Protein AF-A0A6S7IB94-F1 (afdb_monomer_lite)

Sequence (105 aa):
PEVYFSANYSNNPVNLLRLCDACNSPQPRYKLIHGHEKAYSQFKYVAYQQCLPGCVVKSKKTCNVTITLTSNEEKIVNLENDTSCKAYDGGNAETQQIQKTRKSR

pLDDT: mean 74.12, std 21.22, range [36.41, 96.19]

Structure (mmCIF, N/CA/C/O backbone):
data_AF-A0A6S7IB94-F1
#
_entry.id   AF-A0A6S7IB94-F1
#
loop_
_atom_site.group_PDB
_atom_site.id
_atom_site.type_symbol
_atom_site.label_atom_id
_atom_site.label_alt_id
_atom_site.label_comp_id
_atom_site.label_asym_id
_atom_site.label_entity_id
_atom_site.label_seq_id
_atom_site.pdbx_PDB_ins_code
_atom_site.Cartn_x
_atom_site.Cartn_y
_atom_site.Cartn_z
_atom_site.occupancy
_atom_site.B_iso_or_equiv
_atom_site.auth_seq_id
_atom_site.auth_comp_id
_atom_site.auth_asym_id
_atom_site.auth_atom_id
_atom_site.pdbx_PDB_model_num
ATOM 1 N N . PRO A 1 1 ? 17.997 -8.626 -4.862 1.00 48.31 1 PRO A N 1
ATOM 2 C CA . PRO A 1 1 ? 16.658 -8.201 -5.351 1.00 48.31 1 PRO A CA 1
ATOM 3 C C . PRO A 1 1 ? 16.516 -8.326 -6.875 1.00 48.31 1 PRO A C 1
ATOM 5 O O . PRO A 1 1 ? 15.579 -8.966 -7.333 1.00 48.31 1 PRO A O 1
ATOM 8 N N . GLU A 1 2 ? 17.474 -7.796 -7.644 1.00 39.84 2 GLU A N 1
ATOM 9 C CA . GLU A 1 2 ? 17.475 -7.859 -9.119 1.00 39.84 2 GLU A CA 1
ATOM 10 C C . GLU A 1 2 ? 17.638 -9.281 -9.673 1.00 39.84 2 GLU A C 1
ATOM 12 O O . GLU A 1 2 ? 16.920 -9.666 -10.586 1.00 39.84 2 GLU A O 1
ATOM 17 N N . VAL A 1 3 ? 18.499 -10.108 -9.067 1.00 49.72 3 VAL A N 1
ATOM 18 C CA . VAL A 1 3 ? 18.753 -11.489 -9.534 1.00 49.72 3 VAL A CA 1
ATOM 19 C C . VAL A 1 3 ? 17.490 -12.360 -9.492 1.00 49.72 3 VAL A C 1
ATOM 21 O O . VAL A 1 3 ? 17.204 -13.097 -10.432 1.00 49.72 3 VAL A O 1
ATOM 24 N N . TYR A 1 4 ? 16.696 -12.239 -8.423 1.00 47.69 4 TYR A N 1
ATOM 25 C CA . TYR A 1 4 ? 15.436 -12.977 -8.289 1.00 47.69 4 TYR A CA 1
ATOM 26 C C . TYR A 1 4 ? 14.385 -12.508 -9.305 1.00 47.69 4 TYR A C 1
ATOM 28 O O . TYR A 1 4 ? 13.585 -13.305 -9.794 1.00 47.69 4 TYR A O 1
ATOM 36 N N . PHE A 1 5 ? 14.401 -11.215 -9.634 1.00 48.62 5 PHE A N 1
ATOM 37 C CA . PHE A 1 5 ? 13.492 -10.609 -10.596 1.00 48.62 5 PHE A CA 1
ATOM 38 C C . PHE A 1 5 ? 13.796 -11.080 -12.024 1.00 48.62 5 PHE A C 1
ATOM 40 O O . PHE A 1 5 ? 12.893 -11.576 -12.696 1.00 48.62 5 PHE A O 1
ATOM 47 N N . SER A 1 6 ? 15.061 -11.029 -12.456 1.00 55.66 6 SER A N 1
ATOM 48 C CA . SER A 1 6 ? 15.468 -11.475 -13.797 1.00 55.66 6 SER A CA 1
ATOM 49 C C . SER A 1 6 ? 15.167 -12.955 -14.038 1.00 55.66 6 SER A C 1
ATOM 51 O O . SER A 1 6 ? 14.736 -13.323 -15.127 1.00 55.66 6 SER A O 1
ATOM 53 N N . ALA A 1 7 ? 15.333 -13.799 -13.015 1.00 59.97 7 ALA A N 1
ATOM 54 C CA . ALA A 1 7 ? 15.101 -15.238 -13.124 1.00 59.97 7 ALA A CA 1
ATOM 55 C C . ALA A 1 7 ? 13.618 -15.623 -13.285 1.00 59.97 7 ALA A C 1
ATOM 57 O O . ALA A 1 7 ? 13.318 -16.671 -13.850 1.00 59.97 7 ALA A O 1
ATOM 58 N N . ASN A 1 8 ? 12.690 -14.797 -12.790 1.00 55.28 8 ASN A N 1
ATOM 59 C CA . ASN A 1 8 ? 11.262 -15.133 -12.738 1.00 55.28 8 ASN A CA 1
ATOM 60 C C . ASN A 1 8 ? 10.381 -14.254 -13.639 1.00 55.28 8 ASN A C 1
ATOM 62 O O . ASN A 1 8 ? 9.180 -14.503 -13.748 1.00 55.28 8 ASN A O 1
ATOM 66 N N . TYR A 1 9 ? 10.959 -13.248 -14.301 1.00 54.47 9 TYR A N 1
ATOM 67 C CA . TYR A 1 9 ? 10.241 -12.303 -15.158 1.00 54.47 9 TYR A CA 1
ATOM 6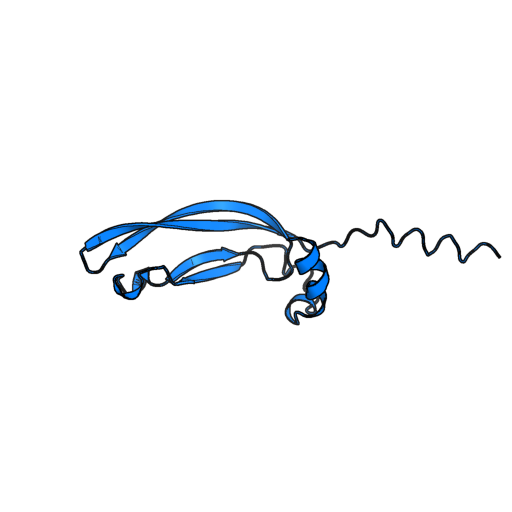8 C C . TYR A 1 9 ? 9.451 -12.992 -16.282 1.00 54.47 9 TYR A C 1
ATOM 70 O O . TYR A 1 9 ? 8.288 -12.661 -16.506 1.00 54.47 9 TYR A O 1
ATOM 78 N N . SER A 1 10 ? 10.054 -13.976 -16.952 1.00 53.91 10 SER A N 1
ATOM 79 C CA . SER A 1 10 ? 9.477 -14.696 -18.097 1.00 53.91 10 SER A CA 1
ATOM 80 C C . SER A 1 10 ? 8.385 -15.706 -17.733 1.00 53.91 10 SER A C 1
ATOM 82 O O . SER A 1 10 ? 7.628 -16.118 -18.608 1.00 53.91 10 SER A O 1
ATOM 84 N N . ASN A 1 11 ? 8.284 -16.099 -16.461 1.0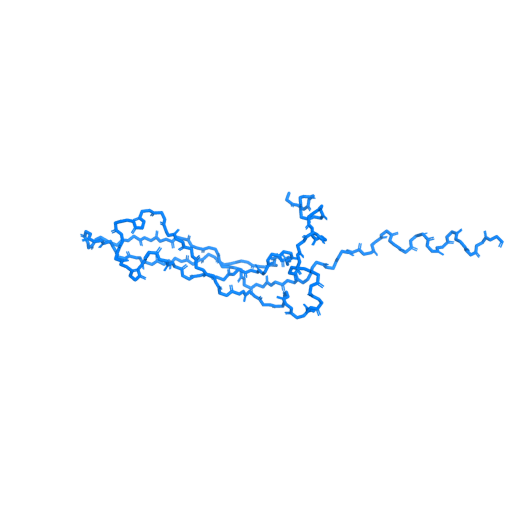0 56.91 11 ASN A N 1
ATOM 85 C CA . ASN A 1 11 ? 7.384 -17.165 -16.010 1.00 56.91 11 ASN A CA 1
ATOM 86 C C . ASN A 1 11 ? 6.037 -16.647 -15.490 1.00 56.91 11 ASN A C 1
ATOM 88 O O . ASN A 1 11 ? 5.157 -17.443 -15.166 1.00 56.91 11 ASN A O 1
ATOM 92 N N . ASN A 1 12 ? 5.854 -15.327 -15.389 1.00 53.06 12 ASN A N 1
ATOM 93 C CA . ASN A 1 12 ? 4.583 -14.756 -14.966 1.00 53.06 12 ASN A CA 1
ATOM 94 C C . ASN A 1 12 ? 3.688 -14.516 -16.198 1.00 53.06 12 ASN A C 1
ATOM 96 O O . ASN A 1 12 ? 4.026 -13.670 -17.028 1.00 53.06 12 ASN A O 1
ATOM 100 N N . PRO A 1 13 ? 2.535 -15.195 -16.327 1.00 53.19 13 PRO A N 1
ATOM 101 C CA . PRO A 1 13 ? 1.646 -15.040 -17.479 1.00 53.19 13 PRO A CA 1
ATOM 102 C C . PRO A 1 13 ? 1.117 -13.609 -17.657 1.00 53.19 13 PRO A C 1
ATOM 104 O O . PRO A 1 13 ? 0.777 -13.225 -18.772 1.00 53.19 13 PRO A O 1
ATOM 107 N N . VAL A 1 14 ? 1.120 -12.784 -16.604 1.00 52.84 14 VAL A N 1
ATOM 108 C CA . VAL A 1 14 ? 0.776 -11.354 -16.691 1.00 52.84 14 VAL A CA 1
ATOM 109 C C . VAL A 1 14 ? 1.881 -10.541 -17.384 1.00 52.84 14 VAL A C 1
ATOM 111 O O . VAL A 1 14 ? 1.571 -9.582 -18.081 1.00 52.84 14 VAL A O 1
ATOM 114 N N . ASN A 1 15 ? 3.148 -10.964 -17.285 1.00 47.28 15 ASN A N 1
ATOM 115 C CA . ASN A 1 15 ? 4.286 -10.346 -17.988 1.00 47.28 15 ASN A CA 1
ATOM 116 C C . ASN A 1 15 ? 4.375 -10.770 -19.463 1.00 47.28 15 ASN A C 1
ATOM 118 O O . ASN A 1 15 ? 5.061 -10.124 -20.252 1.00 47.28 15 ASN A O 1
ATOM 122 N N . LEU A 1 16 ? 3.705 -11.867 -19.837 1.00 46.25 16 LEU A N 1
ATOM 123 C CA . LEU A 1 16 ? 3.612 -12.355 -21.219 1.00 46.25 16 LEU A CA 1
ATOM 124 C C . LEU A 1 16 ? 2.502 -11.653 -22.014 1.00 46.25 16 LEU A C 1
ATOM 126 O O . LEU A 1 16 ? 2.510 -11.681 -23.248 1.00 46.25 16 LEU A O 1
ATOM 130 N N . LEU A 1 17 ? 1.562 -10.995 -21.331 1.00 48.16 17 LEU A N 1
ATOM 131 C CA . LEU A 1 17 ? 0.600 -10.114 -21.975 1.00 48.16 17 LEU A CA 1
ATOM 132 C C . LEU A 1 17 ? 1.342 -8.839 -22.378 1.00 48.16 17 LEU A C 1
ATOM 134 O O . LEU A 1 17 ? 1.624 -7.979 -21.549 1.00 48.16 17 LEU A O 1
ATOM 138 N N . ARG A 1 18 ? 1.678 -8.743 -23.670 1.00 43.19 18 ARG A N 1
ATOM 139 C CA . ARG A 1 18 ? 2.229 -7.562 -24.354 1.00 43.19 18 ARG A CA 1
ATOM 140 C C . ARG A 1 18 ? 1.275 -6.362 -24.284 1.00 43.19 18 ARG A C 1
ATOM 142 O O . ARG A 1 18 ? 0.771 -5.889 -25.294 1.00 43.19 18 ARG A O 1
ATOM 149 N N . LEU A 1 19 ? 1.032 -5.852 -23.093 1.00 51.78 19 LEU A N 1
ATOM 150 C CA . LEU A 1 19 ? 0.562 -4.501 -22.883 1.00 51.78 19 LEU A CA 1
ATOM 151 C C . LEU A 1 19 ? 1.805 -3.738 -22.455 1.00 51.78 19 LEU A C 1
ATOM 153 O O . LEU A 1 19 ? 2.126 -3.674 -21.274 1.00 51.78 19 LEU A O 1
ATOM 157 N N . CYS A 1 20 ? 2.538 -3.183 -23.422 1.00 52.03 20 CYS A N 1
ATOM 158 C CA . CYS A 1 20 ? 3.626 -2.243 -23.137 1.00 52.03 20 CYS A CA 1
ATOM 159 C C . CYS A 1 20 ? 3.154 -1.092 -22.218 1.00 52.03 20 CYS A C 1
ATOM 161 O O . CYS A 1 20 ? 3.962 -0.515 -21.499 1.00 52.03 20 CYS A O 1
ATOM 163 N N . ASP A 1 21 ? 1.840 -0.844 -22.162 1.00 55.62 21 ASP A N 1
ATOM 164 C CA . ASP A 1 21 ? 1.198 0.112 -21.261 1.00 55.62 21 ASP A CA 1
ATOM 165 C C . ASP A 1 21 ? 0.921 -0.395 -19.838 1.00 55.62 21 ASP A C 1
ATOM 167 O O . ASP A 1 21 ? 0.673 0.410 -18.941 1.00 55.62 21 ASP A O 1
ATOM 171 N N . ALA A 1 22 ? 0.990 -1.705 -19.580 1.00 66.25 22 ALA A N 1
ATOM 172 C CA . ALA A 1 22 ? 0.624 -2.278 -18.282 1.00 66.25 22 ALA A CA 1
ATOM 173 C C . ALA A 1 22 ? 1.557 -1.824 -17.147 1.00 66.25 22 ALA A C 1
ATOM 175 O O . ALA A 1 22 ? 1.134 -1.728 -15.996 1.00 66.25 22 ALA A O 1
ATOM 176 N N . CYS A 1 23 ? 2.813 -1.500 -17.467 1.00 77.06 23 CYS A N 1
ATOM 177 C CA . CYS A 1 23 ? 3.786 -1.013 -16.495 1.00 77.06 23 CYS A CA 1
ATOM 178 C C . CYS A 1 23 ? 3.859 0.512 -16.380 1.00 77.06 23 CYS A C 1
ATOM 180 O O . CYS A 1 23 ? 4.716 0.994 -15.646 1.00 77.06 23 CYS A O 1
ATOM 182 N N . ASN A 1 24 ? 3.016 1.278 -17.078 1.00 77.69 24 ASN A N 1
ATOM 183 C CA . ASN A 1 24 ? 3.117 2.742 -17.083 1.00 77.69 24 ASN A CA 1
ATOM 184 C C . ASN A 1 24 ? 2.464 3.396 -15.860 1.00 77.69 24 ASN A C 1
ATOM 186 O O . ASN A 1 24 ? 2.764 4.549 -15.548 1.00 77.69 24 ASN A O 1
ATOM 190 N N . SER A 1 25 ? 1.608 2.671 -15.137 1.00 85.44 25 SER A N 1
ATOM 191 C CA . SER A 1 25 ? 0.931 3.186 -13.950 1.00 85.44 25 SER A CA 1
ATOM 192 C C . SER A 1 25 ? 0.831 2.149 -12.828 1.00 85.44 25 SER A C 1
ATOM 194 O O . SER A 1 25 ? 0.644 0.953 -13.086 1.00 85.44 25 SER A O 1
ATOM 196 N N . PRO A 1 26 ? 0.952 2.589 -11.563 1.00 90.81 26 PRO A N 1
ATOM 197 C CA . PRO A 1 26 ? 0.634 1.742 -10.428 1.00 90.81 26 PRO A CA 1
ATOM 198 C C . PRO A 1 26 ? -0.865 1.428 -10.416 1.00 90.81 26 PRO A C 1
ATOM 200 O O . PRO A 1 26 ? -1.691 2.204 -10.898 1.00 90.81 26 PRO A O 1
ATOM 203 N N . GLN A 1 27 ? -1.200 0.266 -9.872 1.00 88.81 27 GLN A N 1
ATOM 204 C CA . GLN A 1 27 ? -2.560 -0.238 -9.782 1.00 88.81 27 GLN A CA 1
ATOM 205 C C . GLN A 1 27 ? -3.046 -0.199 -8.331 1.00 88.81 27 GLN A C 1
ATOM 207 O O . GLN A 1 27 ? -2.262 -0.483 -7.414 1.00 88.81 27 GLN A O 1
ATOM 212 N N . PRO A 1 28 ? -4.342 0.078 -8.103 1.00 90.69 28 PRO A N 1
ATOM 213 C CA . PRO A 1 28 ? -4.916 -0.001 -6.774 1.00 90.69 28 PRO A CA 1
ATOM 214 C C . PRO A 1 28 ? -4.891 -1.449 -6.273 1.00 90.69 28 PRO A C 1
ATOM 216 O O . PRO A 1 28 ? -5.283 -2.396 -6.961 1.00 90.69 28 PRO A O 1
ATOM 219 N N . ARG A 1 29 ? -4.436 -1.620 -5.037 1.00 91.44 29 ARG A N 1
ATOM 220 C CA . ARG A 1 29 ? -4.415 -2.880 -4.295 1.00 91.44 29 ARG A CA 1
ATOM 221 C C . ARG A 1 29 ? -4.956 -2.646 -2.893 1.00 91.44 29 ARG A C 1
ATOM 223 O O . ARG A 1 29 ? -5.048 -1.514 -2.426 1.00 91.44 29 ARG A O 1
ATOM 230 N N . TYR A 1 30 ? -5.290 -3.733 -2.211 1.00 91.94 30 TYR A N 1
ATOM 231 C CA . TYR A 1 30 ? -5.773 -3.698 -0.837 1.00 91.94 30 TYR A CA 1
ATOM 232 C C . TYR A 1 30 ? -4.904 -4.597 0.023 1.00 91.94 30 TYR A C 1
ATOM 234 O O . TYR A 1 30 ? -4.618 -5.737 -0.347 1.00 91.94 30 TYR A O 1
ATOM 242 N N . LYS A 1 31 ? -4.483 -4.083 1.175 1.00 89.56 31 LYS A N 1
ATOM 243 C CA . LYS A 1 31 ? -3.705 -4.833 2.155 1.00 89.56 31 LYS A CA 1
ATOM 244 C C . LYS A 1 31 ? -4.542 -5.051 3.405 1.00 89.56 31 LYS A C 1
ATOM 246 O O . LYS A 1 31 ? -5.099 -4.100 3.949 1.00 89.56 31 LYS A O 1
ATOM 251 N N . LEU A 1 32 ? -4.599 -6.301 3.860 1.00 92.00 32 LEU A N 1
ATOM 252 C CA . LEU A 1 32 ? -5.145 -6.639 5.170 1.00 92.00 32 LEU A CA 1
ATOM 253 C C . LEU A 1 32 ? -4.194 -6.108 6.248 1.00 92.00 32 LEU A C 1
ATOM 255 O O . LEU A 1 32 ? -2.998 -6.414 6.234 1.00 92.00 32 LEU A O 1
ATOM 259 N N . ILE A 1 33 ? -4.707 -5.291 7.162 1.00 89.06 33 ILE A N 1
ATOM 260 C CA . ILE A 1 33 ? -3.887 -4.701 8.224 1.00 89.06 33 ILE A CA 1
ATOM 261 C C . ILE A 1 33 ? -3.559 -5.723 9.317 1.00 89.06 33 ILE A C 1
ATOM 263 O O . ILE A 1 33 ? -4.339 -6.624 9.628 1.00 89.06 33 ILE A O 1
ATOM 267 N N . HIS A 1 34 ? -2.400 -5.566 9.952 1.00 86.75 34 HIS A N 1
ATOM 268 C CA . HIS A 1 34 ? -2.076 -6.356 11.135 1.00 86.75 34 HIS A CA 1
ATOM 269 C C . HIS A 1 34 ? -2.946 -5.907 12.320 1.00 86.75 34 HIS A C 1
ATOM 271 O O . HIS A 1 34 ? -2.967 -4.717 12.658 1.00 86.75 34 HIS A O 1
ATOM 277 N N . GLY A 1 35 ? -3.649 -6.852 12.947 1.00 86.19 35 GLY A N 1
ATOM 278 C CA . GLY A 1 35 ? -4.664 -6.568 13.965 1.00 86.19 35 GLY A CA 1
ATOM 279 C C . GLY A 1 35 ? -6.072 -6.309 13.410 1.00 86.19 35 GLY A C 1
ATOM 280 O O . GLY A 1 35 ? -6.894 -5.720 14.110 1.00 86.19 35 GLY A O 1
ATOM 281 N N . HIS A 1 36 ? -6.353 -6.686 12.154 1.00 88.25 36 HIS A N 1
ATOM 282 C CA . HIS A 1 36 ? -7.655 -6.494 11.493 1.00 88.25 36 HIS A CA 1
ATOM 283 C C . HIS A 1 36 ? -8.848 -7.076 12.267 1.00 88.25 36 HIS A C 1
ATOM 285 O O . HIS A 1 36 ? -9.973 -6.610 12.105 1.00 88.25 36 HIS A O 1
ATOM 291 N N . GLU A 1 37 ? -8.628 -8.081 13.110 1.00 91.62 37 GLU A N 1
ATOM 292 C CA . GLU A 1 37 ? -9.644 -8.665 13.981 1.00 91.62 37 GLU A CA 1
ATOM 293 C C . GLU A 1 37 ? -10.183 -7.671 15.022 1.00 91.62 37 GLU A C 1
ATOM 295 O O . GLU A 1 37 ? -11.330 -7.798 15.441 1.00 91.62 37 GLU A O 1
ATOM 300 N N . LYS A 1 38 ? -9.394 -6.647 15.374 1.00 92.25 38 LYS A N 1
ATOM 301 C CA . LYS A 1 38 ? -9.767 -5.556 16.290 1.00 92.25 38 LYS A CA 1
ATOM 302 C C . LYS A 1 38 ? -10.190 -4.276 15.566 1.00 92.25 38 LYS A C 1
ATOM 304 O O . LYS A 1 38 ? -10.468 -3.277 16.219 1.00 92.25 38 LYS A O 1
ATOM 309 N N . ALA A 1 39 ? -10.195 -4.262 14.235 1.00 89.38 39 ALA A N 1
ATOM 310 C CA . ALA A 1 39 ? -10.578 -3.097 13.442 1.00 89.38 39 ALA A CA 1
ATOM 311 C C . ALA A 1 39 ? -12.039 -3.191 12.985 1.00 89.38 39 ALA A C 1
ATOM 313 O O . ALA A 1 39 ? -12.543 -4.287 12.712 1.00 89.38 39 ALA A O 1
ATOM 314 N N . TYR A 1 40 ? -12.712 -2.043 12.837 1.00 87.19 40 TYR A N 1
ATOM 315 C CA . TYR A 1 40 ? -14.019 -2.016 12.174 1.00 87.19 40 TYR A CA 1
ATOM 316 C C . TYR A 1 40 ? -13.914 -2.575 10.751 1.00 87.19 40 TYR A C 1
ATOM 318 O O . TYR A 1 40 ? -12.871 -2.469 10.102 1.00 87.19 40 TYR A O 1
ATOM 326 N N . SER A 1 41 ? -15.007 -3.160 10.251 1.00 86.44 41 SER A N 1
ATOM 327 C CA . SER A 1 41 ? -15.051 -3.818 8.938 1.00 86.44 41 SER A CA 1
ATOM 328 C C . SER A 1 41 ? -14.522 -2.928 7.810 1.00 86.44 41 SER A C 1
ATOM 330 O O . SER A 1 41 ? -13.740 -3.415 6.993 1.00 86.44 41 SER A O 1
ATOM 332 N N . GLN A 1 42 ? -14.850 -1.629 7.812 1.00 86.75 42 GLN A N 1
ATOM 333 C CA . GLN A 1 42 ? -14.367 -0.676 6.806 1.00 86.75 42 GLN A CA 1
ATOM 334 C C . GLN A 1 42 ? -12.851 -0.409 6.842 1.00 86.75 42 GLN A C 1
ATOM 336 O O . GLN A 1 42 ? -12.299 0.063 5.855 1.00 86.75 42 GLN A O 1
ATOM 341 N N . PHE A 1 43 ? -12.170 -0.717 7.951 1.00 89.62 43 PHE A N 1
ATOM 342 C CA . PHE A 1 43 ? -10.738 -0.462 8.137 1.00 89.62 43 PHE A CA 1
ATOM 343 C C . PHE A 1 43 ? -9.880 -1.729 8.081 1.00 89.62 43 PHE A C 1
ATOM 345 O O . PHE A 1 43 ? -8.658 -1.644 8.183 1.00 89.62 43 PHE A O 1
ATOM 352 N N . LYS A 1 44 ? -10.483 -2.911 7.894 1.00 89.81 44 LYS A N 1
ATOM 353 C CA . LYS A 1 44 ? -9.735 -4.178 7.784 1.00 89.81 44 LYS A CA 1
ATOM 354 C C . LYS A 1 44 ? -8.804 -4.199 6.575 1.00 89.81 44 LYS A C 1
ATOM 356 O O . LYS A 1 44 ? -7.714 -4.763 6.639 1.00 89.81 44 LYS A O 1
ATOM 361 N N . TYR A 1 45 ? -9.224 -3.575 5.482 1.00 92.06 45 TYR A N 1
ATOM 362 C CA . TYR A 1 45 ? -8.445 -3.484 4.259 1.00 92.06 45 TYR A CA 1
ATOM 363 C C . TYR A 1 45 ? -8.136 -2.030 3.969 1.00 92.06 45 TYR A C 1
ATOM 365 O O . TYR A 1 45 ? -9.040 -1.201 3.926 1.00 92.06 45 TYR A O 1
ATOM 373 N N . VAL A 1 46 ? -6.865 -1.733 3.726 1.00 91.38 46 VAL A N 1
ATOM 374 C CA . VAL A 1 46 ? -6.451 -0.385 3.348 1.00 91.38 46 VAL A CA 1
ATOM 375 C C . VAL A 1 46 ? -5.945 -0.389 1.917 1.00 91.38 46 VAL A C 1
ATOM 377 O O . VAL A 1 46 ? -5.165 -1.260 1.518 1.00 91.38 46 VAL A O 1
ATOM 380 N N . ALA A 1 47 ? -6.434 0.576 1.142 1.00 92.19 47 ALA A N 1
ATOM 381 C CA . ALA A 1 47 ? -6.037 0.768 -0.240 1.00 92.19 47 ALA A CA 1
ATOM 382 C C . ALA A 1 47 ? -4.610 1.330 -0.325 1.00 92.19 47 ALA A C 1
ATOM 384 O O . ALA A 1 47 ? -4.235 2.223 0.436 1.00 92.19 47 ALA A O 1
ATOM 385 N N . TYR A 1 48 ? -3.831 0.824 -1.274 1.00 93.81 48 TYR A N 1
ATOM 386 C CA . TYR A 1 48 ? -2.504 1.329 -1.613 1.00 93.81 48 TYR A CA 1
ATOM 387 C C . TYR A 1 48 ? -2.247 1.168 -3.116 1.00 93.81 48 TYR A C 1
ATOM 389 O O . TYR A 1 48 ? -3.000 0.497 -3.822 1.00 93.81 48 TYR A O 1
ATOM 397 N N . GLN A 1 49 ? -1.205 1.821 -3.612 1.00 94.44 49 GLN A N 1
ATOM 398 C CA . GLN A 1 49 ? -0.793 1.793 -5.011 1.00 94.44 49 GLN A CA 1
ATOM 399 C C . GLN A 1 49 ? 0.427 0.891 -5.166 1.00 94.44 49 GLN A C 1
ATOM 401 O O . GLN A 1 49 ? 1.402 1.038 -4.428 1.00 94.44 49 GLN A O 1
ATOM 406 N N . GLN A 1 50 ? 0.377 -0.035 -6.122 1.00 93.25 50 GLN A N 1
ATOM 407 C CA . GLN A 1 50 ? 1.478 -0.952 -6.398 1.00 93.25 50 GLN A CA 1
ATOM 408 C C . GLN A 1 50 ? 1.671 -1.140 -7.898 1.00 93.25 50 GLN A C 1
ATOM 410 O O . GLN A 1 50 ? 0.705 -1.372 -8.626 1.00 93.25 50 GLN A O 1
ATOM 415 N N . CYS A 1 51 ? 2.913 -1.105 -8.367 1.00 88.69 51 CYS A N 1
ATOM 416 C CA . CYS A 1 51 ? 3.234 -1.524 -9.723 1.00 88.69 51 CYS A CA 1
ATOM 417 C C . CYS A 1 51 ? 2.823 -2.984 -9.941 1.00 88.69 51 CYS A C 1
ATOM 419 O O . CYS A 1 51 ? 2.841 -3.805 -9.016 1.00 88.69 51 CYS A O 1
ATOM 421 N N . LEU A 1 52 ? 2.454 -3.326 -11.177 1.00 85.62 52 LEU A N 1
ATOM 422 C CA . LEU A 1 52 ? 2.176 -4.719 -11.499 1.00 85.62 52 LEU A CA 1
ATOM 423 C C . LEU A 1 52 ? 3.422 -5.584 -11.243 1.00 85.62 52 LEU A C 1
ATOM 425 O O . LEU A 1 52 ? 4.554 -5.114 -11.414 1.00 85.62 52 LEU A O 1
ATOM 429 N N . PRO A 1 53 ? 3.232 -6.853 -10.841 1.00 79.56 53 PRO A N 1
ATOM 430 C CA . PRO A 1 53 ? 4.319 -7.821 -10.822 1.00 79.56 53 PRO A CA 1
ATOM 431 C C . PRO A 1 53 ? 5.042 -7.808 -12.169 1.00 79.56 53 PRO A C 1
ATOM 433 O O . PRO A 1 53 ? 4.387 -7.725 -13.198 1.00 79.56 53 PRO A O 1
ATOM 436 N N . GLY A 1 54 ? 6.374 -7.847 -12.156 1.00 72.50 54 GLY A N 1
ATOM 437 C CA . GLY A 1 54 ? 7.177 -7.721 -13.375 1.00 72.50 54 GLY A CA 1
ATOM 438 C C . GLY A 1 54 ? 7.448 -6.287 -13.834 1.00 72.50 54 GLY A C 1
ATOM 439 O O . GLY A 1 54 ? 8.264 -6.092 -14.719 1.00 72.50 54 GLY A O 1
ATOM 440 N N . CYS A 1 55 ? 6.870 -5.255 -13.231 1.00 82.31 55 CYS A N 1
ATOM 441 C CA . CYS A 1 55 ? 7.271 -3.880 -13.525 1.00 82.31 55 CYS A CA 1
ATOM 442 C C . CYS A 1 55 ? 8.370 -3.408 -12.568 1.00 82.31 55 CYS A C 1
ATOM 444 O O . CYS A 1 55 ? 8.458 -3.837 -11.415 1.00 82.31 55 CYS A O 1
ATOM 446 N N . VAL A 1 56 ? 9.205 -2.483 -13.036 1.00 85.31 56 VAL A N 1
ATOM 447 C CA . VAL A 1 56 ? 10.207 -1.813 -12.208 1.00 85.31 56 VAL A CA 1
ATOM 448 C C . VAL A 1 56 ? 9.556 -0.630 -11.513 1.00 85.31 56 VAL A C 1
ATOM 450 O O . VAL A 1 56 ? 9.078 0.294 -12.173 1.00 85.31 56 VAL A O 1
ATOM 453 N N . VAL A 1 57 ? 9.599 -0.621 -10.184 1.00 90.00 57 VAL A N 1
ATOM 454 C CA . VAL A 1 57 ? 9.209 0.555 -9.405 1.00 90.00 57 VAL A CA 1
ATOM 455 C C . VAL A 1 57 ? 10.290 1.625 -9.545 1.00 90.00 57 VAL A C 1
ATOM 457 O O . VAL A 1 57 ? 11.462 1.363 -9.272 1.00 90.00 57 VAL A O 1
ATOM 460 N N . LYS A 1 58 ? 9.915 2.831 -9.973 1.00 91.88 58 LYS A N 1
ATOM 461 C CA . LYS A 1 58 ? 10.850 3.955 -10.146 1.00 91.88 58 LYS A CA 1
ATOM 462 C C . LYS A 1 58 ? 10.810 4.943 -8.989 1.00 91.88 58 LYS A C 1
ATOM 464 O O . LYS A 1 58 ? 11.842 5.513 -8.651 1.00 91.88 58 LYS A O 1
ATOM 469 N N . SER A 1 59 ? 9.656 5.116 -8.359 1.00 92.12 59 SER A N 1
ATOM 470 C CA . SER A 1 59 ? 9.515 5.966 -7.181 1.00 92.12 59 SER A CA 1
ATOM 471 C C . SER A 1 59 ? 8.427 5.449 -6.257 1.00 92.12 59 SER A C 1
ATOM 473 O O . SER A 1 59 ? 7.462 4.821 -6.701 1.00 92.12 59 SER A O 1
ATOM 475 N N . LYS A 1 60 ? 8.584 5.752 -4.969 1.00 95.75 60 LYS A N 1
ATOM 476 C CA . LYS A 1 60 ? 7.651 5.379 -3.910 1.00 95.75 60 LYS A CA 1
ATOM 477 C C . LYS A 1 60 ? 7.382 6.558 -2.990 1.00 95.75 60 LYS A C 1
ATOM 479 O O . LYS A 1 60 ? 8.207 7.465 -2.877 1.00 95.75 60 LYS A O 1
ATOM 484 N N . LYS A 1 61 ? 6.232 6.542 -2.328 1.00 96.12 61 LYS A N 1
ATOM 485 C CA . LYS A 1 61 ? 5.856 7.509 -1.300 1.00 96.12 61 LYS A CA 1
ATOM 486 C C . LYS A 1 61 ? 5.220 6.783 -0.126 1.00 96.12 61 LYS A C 1
ATOM 488 O O . LYS A 1 61 ? 4.280 6.014 -0.309 1.00 96.12 61 LYS A O 1
ATOM 493 N N . THR A 1 62 ? 5.692 7.082 1.076 1.00 96.19 62 THR A N 1
ATOM 494 C CA . THR A 1 62 ? 5.049 6.608 2.300 1.00 96.19 62 THR A CA 1
ATOM 495 C C . THR A 1 62 ? 3.839 7.480 2.615 1.00 96.19 62 THR A C 1
ATOM 497 O O . THR A 1 62 ? 3.929 8.710 2.609 1.00 96.19 62 THR A O 1
ATOM 500 N N . CYS A 1 63 ? 2.709 6.842 2.886 1.00 92.12 63 CYS A N 1
ATOM 501 C CA . CYS A 1 63 ? 1.479 7.473 3.333 1.00 92.12 63 CYS A CA 1
ATOM 502 C C . CYS A 1 63 ? 1.057 6.872 4.672 1.00 92.12 63 CYS A C 1
ATOM 504 O O . CYS A 1 63 ? 1.176 5.666 4.888 1.00 92.12 63 CYS A O 1
ATOM 506 N N . ASN A 1 64 ? 0.509 7.715 5.539 1.00 94.69 64 ASN A N 1
ATOM 507 C CA . ASN A 1 64 ? -0.025 7.300 6.827 1.00 94.69 64 ASN A CA 1
ATOM 508 C C . ASN A 1 64 ? -1.546 7.249 6.711 1.00 94.69 64 ASN A C 1
ATOM 510 O O . ASN A 1 64 ? -2.163 8.227 6.290 1.00 94.69 64 ASN A O 1
ATOM 514 N N . VAL A 1 65 ? -2.141 6.116 7.068 1.00 92.38 65 VAL A N 1
ATOM 515 C CA . VAL A 1 65 ? -3.593 5.941 7.102 1.00 92.38 65 VAL A CA 1
ATOM 516 C C . VAL A 1 65 ? -4.020 5.718 8.538 1.00 92.38 65 VAL A C 1
ATOM 518 O O . VAL A 1 65 ? -3.566 4.774 9.185 1.00 92.38 65 VAL A O 1
ATOM 521 N N . THR A 1 66 ? -4.896 6.584 9.030 1.00 93.94 66 THR A N 1
ATOM 522 C CA . THR A 1 66 ? -5.525 6.410 10.336 1.00 93.94 66 T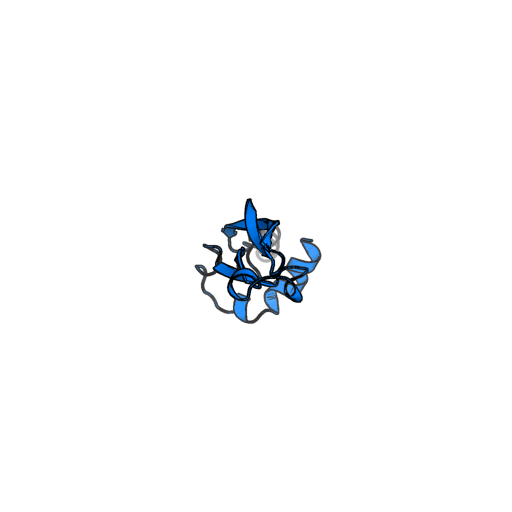HR A CA 1
ATOM 523 C C . THR A 1 66 ? -6.669 5.415 10.208 1.00 93.94 66 THR A C 1
ATOM 525 O O . THR A 1 66 ? -7.527 5.546 9.335 1.00 93.94 66 THR A O 1
ATOM 528 N N . ILE A 1 67 ? -6.669 4.408 11.073 1.00 93.19 67 ILE A N 1
ATOM 529 C CA . ILE A 1 67 ? -7.745 3.431 11.209 1.00 93.19 67 ILE A CA 1
ATOM 530 C C . ILE A 1 67 ? -8.348 3.532 12.604 1.00 93.19 67 ILE A C 1
ATOM 532 O O . ILE A 1 67 ? -7.643 3.830 13.569 1.00 93.19 67 ILE A O 1
ATOM 536 N N . THR A 1 68 ? -9.631 3.206 12.714 1.00 92.12 68 THR A N 1
ATOM 537 C CA . THR A 1 68 ? -10.321 3.129 14.004 1.00 92.12 68 THR A CA 1
ATOM 538 C C . THR A 1 68 ? -10.534 1.671 14.396 1.00 92.12 68 THR A C 1
ATOM 540 O O . THR A 1 68 ? -11.028 0.854 13.608 1.00 92.12 68 THR A O 1
ATOM 543 N N . LEU A 1 69 ? -10.152 1.338 15.625 1.00 92.50 69 LEU A N 1
ATOM 544 C CA . LEU A 1 69 ? -10.367 0.028 16.226 1.00 92.50 69 LEU A CA 1
ATOM 545 C C . LEU A 1 69 ? -11.754 -0.058 16.867 1.00 92.50 69 LEU A C 1
ATOM 547 O O . LEU A 1 69 ? -12.377 0.953 17.179 1.00 92.50 69 LEU A O 1
ATOM 551 N N . THR A 1 70 ? -12.231 -1.273 17.124 1.00 92.50 70 THR A N 1
ATOM 552 C CA . THR A 1 70 ? -13.492 -1.511 17.843 1.00 92.50 70 THR A CA 1
ATOM 553 C C . THR A 1 70 ? -13.443 -1.025 19.295 1.00 92.50 70 THR A C 1
ATOM 555 O O . THR A 1 70 ? -14.487 -0.854 19.912 1.00 92.50 70 THR A O 1
ATOM 558 N N . SER A 1 71 ? -12.243 -0.785 19.838 1.00 92.50 71 SER A N 1
ATOM 559 C CA . SER A 1 71 ? -12.010 -0.102 21.119 1.00 92.50 71 SER A CA 1
ATOM 560 C C . SER A 1 71 ? -12.199 1.422 21.048 1.00 92.50 71 SER A C 1
ATOM 562 O O . SER A 1 71 ? -12.040 2.090 22.063 1.00 92.50 71 SER A O 1
ATOM 564 N N . ASN A 1 72 ? -12.528 1.977 19.874 1.00 91.56 72 ASN A N 1
ATOM 565 C CA . ASN A 1 72 ? -12.521 3.412 19.553 1.00 91.56 72 ASN A CA 1
ATOM 566 C C . ASN A 1 72 ? -11.139 4.081 19.649 1.00 91.56 72 ASN A C 1
ATOM 568 O O . ASN A 1 72 ? -11.035 5.302 19.598 1.00 91.56 72 ASN A O 1
ATOM 572 N N . GLU A 1 73 ? -10.071 3.292 19.744 1.00 93.56 73 GLU A N 1
ATOM 573 C CA . GLU A 1 73 ? -8.704 3.786 19.616 1.00 93.56 73 GLU A CA 1
ATOM 574 C C . GLU A 1 73 ? -8.355 4.011 18.142 1.00 93.56 73 GLU A C 1
ATOM 576 O O . GLU A 1 73 ? -8.751 3.240 17.259 1.00 93.56 73 GLU A O 1
ATOM 581 N N . GLU A 1 74 ? -7.565 5.047 17.879 1.00 93.69 74 GLU A N 1
ATOM 582 C CA . GLU A 1 74 ? -7.000 5.299 16.559 1.00 93.69 74 GLU A CA 1
ATOM 583 C C . GLU A 1 74 ? -5.599 4.705 16.446 1.00 93.69 74 GLU A C 1
ATOM 585 O O . GLU A 1 74 ? -4.780 4.776 17.364 1.00 93.69 74 GLU A O 1
ATOM 590 N N . LYS A 1 75 ? -5.300 4.132 15.282 1.00 93.19 75 LYS A N 1
ATOM 591 C CA . LYS A 1 75 ? -3.978 3.599 14.963 1.00 93.19 75 LYS A CA 1
ATOM 592 C C . LYS A 1 75 ? -3.526 4.117 13.610 1.00 93.19 75 LYS A C 1
ATOM 594 O O . LYS A 1 75 ? -4.305 4.171 12.664 1.00 93.19 75 LYS A O 1
ATOM 599 N N . ILE A 1 76 ? -2.244 4.450 13.507 1.00 94.12 76 ILE A N 1
ATOM 600 C CA . ILE A 1 76 ? -1.630 4.860 12.246 1.00 94.12 76 ILE A CA 1
ATOM 601 C C . ILE A 1 76 ? -1.008 3.635 11.576 1.00 94.12 76 ILE A C 1
ATOM 603 O O . ILE A 1 76 ? -0.193 2.923 12.168 1.00 94.12 76 ILE A O 1
ATOM 607 N N . VAL A 1 77 ? -1.396 3.391 10.328 1.00 92.44 77 VAL A N 1
ATOM 608 C CA . VAL A 1 77 ? -0.813 2.374 9.455 1.00 92.44 77 VAL A CA 1
ATOM 609 C C . VAL A 1 77 ? 0.029 3.071 8.397 1.00 92.44 77 VAL A C 1
ATOM 611 O O . VAL A 1 77 ? -0.482 3.863 7.607 1.00 92.44 77 VAL A O 1
ATOM 614 N N . ASN A 1 78 ? 1.317 2.742 8.358 1.00 93.81 78 ASN A N 1
ATOM 615 C CA . ASN A 1 78 ? 2.222 3.238 7.327 1.00 93.81 78 ASN A CA 1
ATOM 616 C C . ASN A 1 78 ? 2.130 2.330 6.099 1.00 93.81 78 ASN A C 1
ATOM 618 O O . ASN A 1 78 ? 2.305 1.111 6.196 1.00 93.81 78 ASN A O 1
ATOM 622 N N . LEU A 1 79 ? 1.862 2.928 4.946 1.00 92.50 79 LEU A N 1
ATOM 623 C CA . LEU A 1 79 ? 1.784 2.256 3.657 1.00 92.50 79 LEU A CA 1
ATOM 624 C C . LEU A 1 79 ? 2.793 2.856 2.701 1.00 92.50 79 LEU A C 1
ATOM 626 O O . LEU A 1 79 ? 2.998 4.065 2.670 1.00 92.50 79 LEU A O 1
ATOM 630 N N . GLU A 1 80 ? 3.390 2.000 1.890 1.00 94.44 80 GLU A N 1
ATOM 631 C CA . GLU A 1 80 ? 4.275 2.412 0.816 1.00 94.44 80 GLU A CA 1
ATOM 632 C C . GLU A 1 80 ? 3.498 2.324 -0.498 1.00 94.44 80 GLU A C 1
ATOM 634 O O . GLU A 1 80 ? 3.043 1.248 -0.885 1.00 94.44 80 GLU A O 1
ATOM 639 N N . ASN A 1 81 ? 3.303 3.472 -1.142 1.00 95.25 81 ASN A N 1
ATOM 640 C CA . ASN A 1 81 ? 2.656 3.581 -2.440 1.00 95.25 81 ASN A CA 1
ATOM 641 C C . ASN A 1 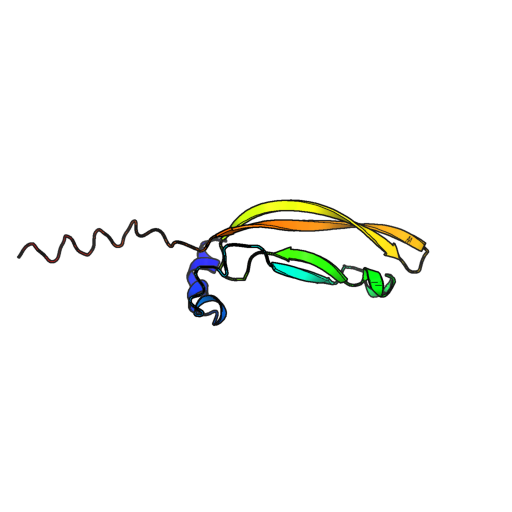81 ? 3.716 3.703 -3.525 1.00 95.25 81 ASN A C 1
ATOM 643 O O . ASN A 1 81 ? 4.530 4.629 -3.494 1.00 95.25 81 ASN A O 1
ATOM 647 N N . ASP A 1 82 ? 3.655 2.834 -4.524 1.00 94.69 82 ASP A N 1
ATOM 648 C CA . ASP A 1 82 ? 4.388 3.040 -5.764 1.00 94.69 82 ASP A CA 1
ATOM 649 C C . ASP A 1 82 ? 3.760 4.229 -6.503 1.00 94.69 82 ASP A C 1
ATOM 651 O O . ASP A 1 82 ? 2.546 4.280 -6.705 1.00 94.69 82 ASP A O 1
ATOM 655 N N . THR A 1 83 ? 4.574 5.217 -6.876 1.00 92.75 83 THR A N 1
ATOM 656 C CA . THR A 1 83 ? 4.105 6.439 -7.555 1.00 92.75 83 THR A CA 1
ATOM 657 C C . THR A 1 83 ? 4.482 6.479 -9.027 1.00 92.75 83 THR A C 1
ATOM 659 O O . THR A 1 83 ? 3.847 7.193 -9.797 1.00 92.75 83 THR A O 1
ATOM 662 N N . SER A 1 84 ? 5.483 5.700 -9.442 1.00 91.88 84 SER A N 1
ATOM 663 C CA . SER A 1 84 ? 5.795 5.504 -10.854 1.00 91.88 84 SER A CA 1
ATOM 664 C C . SER A 1 84 ? 6.368 4.117 -11.122 1.00 91.88 84 SER A C 1
ATOM 666 O O . SER A 1 84 ? 7.134 3.562 -10.326 1.00 91.88 84 SER A O 1
ATOM 668 N N . CYS A 1 85 ? 5.985 3.576 -12.273 1.00 88.44 85 CYS A N 1
ATOM 669 C CA . CYS A 1 85 ? 6.312 2.239 -12.741 1.00 88.44 85 CYS A CA 1
ATOM 670 C C . CYS A 1 85 ? 6.918 2.349 -14.145 1.00 88.44 85 CYS A C 1
ATOM 672 O O . CYS A 1 85 ? 6.625 3.297 -14.876 1.00 88.44 85 CYS A O 1
ATOM 674 N N . LYS A 1 86 ? 7.782 1.407 -14.522 1.00 83.88 86 LYS A N 1
ATOM 675 C CA . LYS A 1 86 ? 8.226 1.233 -15.911 1.00 83.88 86 LYS A CA 1
ATOM 676 C C . LYS A 1 86 ? 8.338 -0.238 -16.260 1.00 83.88 86 LYS A C 1
ATOM 678 O O . LYS A 1 86 ? 8.571 -1.072 -15.381 1.00 83.88 86 LYS A O 1
ATOM 683 N N . ALA A 1 87 ? 8.206 -0.546 -17.547 1.00 78.50 87 ALA A N 1
ATOM 684 C CA . ALA A 1 87 ? 8.593 -1.852 -18.054 1.00 78.50 87 ALA A CA 1
ATOM 685 C C . ALA A 1 87 ? 10.077 -2.098 -17.743 1.00 78.50 87 ALA A C 1
ATOM 687 O O . ALA A 1 87 ? 10.891 -1.168 -17.703 1.00 78.50 87 ALA A O 1
ATOM 688 N N . TYR A 1 88 ? 10.422 -3.351 -17.458 1.00 68.38 88 TYR A N 1
ATOM 689 C CA . TYR A 1 88 ? 11.821 -3.736 -17.388 1.00 68.38 88 TYR A CA 1
ATOM 690 C C . TYR A 1 88 ? 12.364 -3.807 -18.813 1.00 68.38 88 TYR A C 1
ATOM 692 O O . TYR A 1 88 ? 12.247 -4.826 -19.489 1.00 68.38 88 TYR A O 1
ATOM 700 N N . ASP A 1 89 ? 12.954 -2.708 -19.267 1.00 60.72 89 ASP A N 1
ATOM 701 C CA . ASP A 1 89 ? 13.762 -2.699 -20.476 1.00 60.72 89 ASP A CA 1
ATOM 702 C C . ASP A 1 89 ? 15.080 -3.377 -20.107 1.00 60.72 89 ASP A C 1
ATOM 704 O O . ASP A 1 89 ? 16.014 -2.721 -19.647 1.00 60.72 89 ASP A O 1
ATOM 708 N N . GLY A 1 90 ? 15.130 -4.709 -20.190 1.00 52.69 90 GLY A N 1
ATOM 709 C CA . GLY A 1 90 ? 16.365 -5.466 -20.009 1.00 52.69 90 GLY A CA 1
ATOM 710 C C . GLY A 1 90 ? 17.407 -4.901 -20.963 1.00 52.69 90 GLY A C 1
ATOM 711 O O . GLY A 1 90 ? 17.353 -5.162 -22.163 1.00 52.69 90 GLY A O 1
ATOM 712 N N . GLY A 1 91 ? 18.285 -4.039 -20.447 1.00 42.31 91 GLY A N 1
ATOM 713 C CA . GLY A 1 91 ? 19.228 -3.291 -21.255 1.00 42.31 91 GLY A CA 1
ATOM 714 C C . GLY A 1 91 ? 20.039 -4.263 -22.094 1.00 42.31 91 GLY A C 1
ATOM 715 O O . GLY A 1 91 ? 20.862 -5.007 -21.568 1.00 42.31 91 GLY A O 1
ATOM 716 N N . ASN A 1 92 ? 19.816 -4.244 -23.407 1.00 41.75 92 ASN A N 1
ATOM 717 C CA . ASN A 1 92 ? 20.706 -4.845 -24.386 1.00 41.75 92 ASN A CA 1
ATOM 718 C C . ASN A 1 92 ? 22.037 -4.070 -24.373 1.00 41.75 92 ASN A C 1
ATOM 720 O O . ASN A 1 92 ? 22.319 -3.313 -25.298 1.00 41.75 92 ASN A O 1
ATOM 724 N N . ALA A 1 93 ? 22.848 -4.233 -23.330 1.00 41.31 93 ALA A N 1
ATOM 725 C CA . ALA A 1 93 ? 24.266 -3.894 -23.381 1.00 41.31 93 ALA A CA 1
ATOM 726 C C . ALA A 1 93 ? 25.090 -5.074 -23.932 1.00 41.31 93 ALA A C 1
ATOM 728 O O . ALA A 1 93 ? 26.110 -4.852 -24.576 1.00 41.31 93 ALA A O 1
ATOM 729 N N . GLU A 1 94 ? 24.618 -6.319 -23.788 1.00 39.19 94 GLU A N 1
ATOM 730 C CA . GLU A 1 94 ? 25.336 -7.509 -24.282 1.00 39.19 94 GLU A CA 1
ATOM 731 C C . GLU A 1 94 ? 24.851 -8.017 -25.650 1.00 39.19 94 GLU A C 1
ATOM 733 O O . GLU A 1 94 ? 25.612 -8.630 -26.401 1.00 39.19 94 GLU A O 1
ATOM 738 N N . THR A 1 95 ? 23.625 -7.698 -26.069 1.00 38.72 95 THR A N 1
ATOM 739 C CA . THR A 1 95 ? 23.062 -8.253 -27.316 1.00 38.72 95 THR A CA 1
ATOM 740 C C . THR A 1 95 ? 23.625 -7.602 -28.589 1.00 38.72 95 THR A C 1
ATOM 742 O O . THR A 1 95 ? 23.465 -8.144 -29.682 1.00 38.72 95 THR A O 1
ATOM 745 N N . GLN A 1 96 ? 24.349 -6.479 -28.486 1.00 39.62 96 GLN A N 1
ATOM 746 C CA . GLN A 1 96 ? 25.006 -5.854 -29.646 1.00 39.62 96 GLN A CA 1
ATOM 747 C C . GLN A 1 96 ? 26.389 -6.442 -29.980 1.00 39.62 96 GLN A C 1
ATOM 749 O O . GLN A 1 96 ? 26.897 -6.191 -31.074 1.00 39.62 96 GLN A O 1
ATOM 754 N N . GLN A 1 97 ? 27.000 -7.253 -29.106 1.00 38.22 97 GLN A N 1
ATOM 755 C CA . GLN A 1 97 ? 28.311 -7.851 -29.404 1.00 38.22 97 GLN A CA 1
ATOM 756 C C . GLN A 1 97 ? 28.226 -9.194 -30.144 1.00 38.22 97 GLN A C 1
ATOM 758 O O . GLN A 1 97 ? 29.132 -9.518 -30.909 1.00 38.22 97 GLN A O 1
ATOM 763 N N . ILE A 1 98 ? 27.118 -9.935 -30.035 1.00 40.94 98 ILE A N 1
ATOM 764 C CA . ILE A 1 98 ? 26.985 -11.250 -30.694 1.00 40.94 98 ILE A CA 1
ATOM 765 C C . ILE A 1 98 ? 26.736 -11.119 -32.212 1.00 40.94 98 ILE A C 1
ATOM 767 O O . ILE A 1 98 ? 27.066 -12.022 -32.980 1.00 40.94 98 ILE A O 1
ATOM 771 N N . GLN A 1 99 ? 26.222 -9.979 -32.694 1.00 36.41 99 GLN A N 1
ATOM 772 C CA . GLN A 1 99 ? 26.011 -9.767 -34.135 1.00 36.41 99 GLN A CA 1
ATOM 773 C C . GLN A 1 99 ? 27.237 -9.229 -34.891 1.00 36.41 99 GLN A C 1
ATOM 775 O O . GLN A 1 99 ? 27.264 -9.322 -36.119 1.00 36.41 99 GLN A O 1
ATOM 780 N N . LYS A 1 100 ? 28.278 -8.726 -34.211 1.00 37.06 100 LYS A N 1
ATOM 781 C CA . LYS A 1 100 ? 29.502 -8.257 -34.892 1.00 37.06 100 LYS A CA 1
ATOM 782 C C . LYS A 1 100 ? 30.513 -9.364 -35.202 1.00 37.06 100 LYS A C 1
ATOM 784 O O . LYS A 1 100 ? 31.344 -9.173 -36.080 1.00 37.06 100 LYS A O 1
ATOM 789 N N . THR A 1 101 ? 30.416 -10.539 -34.582 1.00 40.88 101 THR A N 1
ATOM 790 C CA . THR A 1 101 ? 31.341 -11.662 -34.837 1.00 40.88 101 THR A CA 1
ATOM 791 C C . THR A 1 101 ? 30.866 -12.654 -35.904 1.00 40.88 101 THR A C 1
ATOM 793 O O . THR A 1 101 ? 31.612 -13.561 -36.255 1.00 40.88 101 THR A O 1
ATOM 796 N N . ARG A 1 102 ? 29.671 -12.479 -36.491 1.00 42.59 102 ARG A N 1
ATOM 797 C CA . ARG A 1 102 ? 29.156 -13.348 -37.576 1.00 42.59 102 ARG A CA 1
ATOM 798 C C . ARG A 1 102 ? 29.163 -12.726 -38.980 1.00 42.59 102 ARG A C 1
ATOM 800 O O . ARG A 1 102 ? 28.648 -13.343 -39.905 1.00 42.59 102 ARG A O 1
ATOM 807 N N . LYS A 1 103 ? 29.755 -11.539 -39.161 1.00 43.50 103 LYS A N 1
ATOM 808 C CA . LYS A 1 103 ? 29.926 -10.890 -40.481 1.00 43.50 103 LYS A CA 1
ATOM 809 C C . LYS A 1 103 ? 31.385 -10.641 -40.898 1.00 43.50 103 LYS A C 1
ATOM 811 O O . LYS A 1 103 ? 31.621 -9.906 -41.849 1.00 43.50 103 LYS A O 1
ATOM 816 N N . SER A 1 104 ? 32.343 -11.293 -40.241 1.00 46.22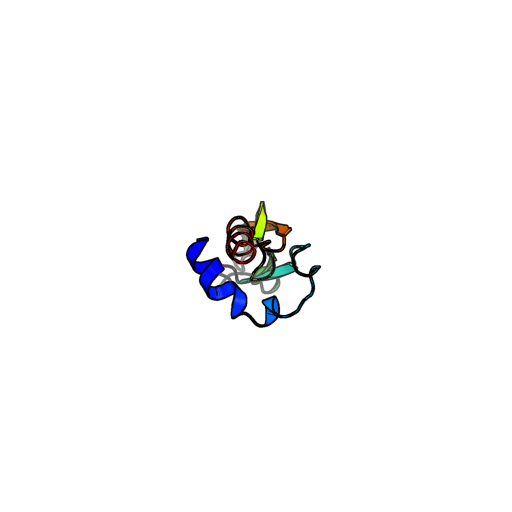 104 SER A N 1
ATOM 817 C CA . SER A 1 104 ? 33.717 -11.425 -40.743 1.00 46.22 104 SER A CA 1
ATOM 818 C C . SER A 1 104 ? 34.101 -12.897 -40.807 1.00 46.22 104 SER A C 1
ATOM 820 O O . SER A 1 104 ? 34.781 -13.417 -39.923 1.00 46.22 104 SER A O 1
ATOM 822 N N . ARG A 1 105 ? 33.641 -13.572 -41.857 1.00 39.94 105 ARG A N 1
ATOM 823 C CA . ARG A 1 105 ? 34.392 -14.646 -42.496 1.00 39.94 105 ARG A CA 1
ATOM 824 C C . ARG A 1 105 ? 34.012 -14.718 -43.963 1.00 39.94 105 ARG A C 1
ATOM 826 O O . ARG A 1 105 ? 32.804 -14.549 -44.239 1.00 39.94 105 ARG A O 1
#

Secondary structure (DSSP, 8-state):
-HHHHHHHGGG-HHHHS--TTTTSS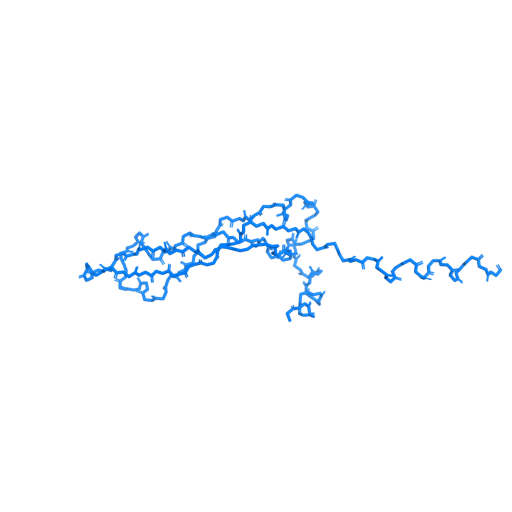-EEEEEEPTTGGGB-GGGSEEEEEEPPTTSEEEEEEEEEEEEEBTTS-EEEEEEEEEEEEE-----TTSTTTTTTSSS--

Foldseek 3Di:
DVVVLVVCLVVDVVSVPPPQVLFFFWDKDWDQDDVLVFFDPVQRIDIATGGPRQKDQPDKDKDWDWTAGPVRDIDIDIDIHRGGIHHPPVDVPPVVVVVVVPPDD

Radius of gyration: 20.57 Å; chains: 1; bounding box: 49×25×64 Å

Organism: Paramuricea clavata (NCBI:txid317549)